Protein AF-A0A9E4BZ36-F1 (afdb_monomer_lite)

Radius of gyration: 14.41 Å; chains: 1; bounding box: 31×40×34 Å

Structure (mmCIF, N/CA/C/O backbone):
data_AF-A0A9E4BZ36-F1
#
_entry.id   AF-A0A9E4BZ36-F1
#
loop_
_atom_site.group_PDB
_atom_site.id
_atom_site.type_symbol
_atom_site.label_atom_id
_atom_site.label_alt_id
_atom_site.label_comp_id
_atom_site.label_asym_id
_atom_site.label_entity_id
_atom_site.label_seq_id
_atom_site.pdbx_PDB_ins_code
_atom_site.Cartn_x
_atom_site.Cartn_y
_atom_site.Cartn_z
_atom_site.occupancy
_atom_site.B_iso_or_equiv
_atom_site.auth_seq_id
_atom_site.auth_comp_id
_atom_site.auth_asym_id
_atom_site.auth_atom_id
_atom_site.pdbx_PDB_model_num
ATOM 1 N N . MET A 1 1 ? -7.561 -19.753 -0.315 1.00 67.50 1 MET A N 1
ATOM 2 C CA . MET A 1 1 ? -7.382 -18.548 -1.150 1.00 67.50 1 MET A CA 1
ATOM 3 C C . MET A 1 1 ? -6.821 -17.449 -0.267 1.00 67.50 1 MET A C 1
ATOM 5 O O . MET A 1 1 ? -7.374 -17.233 0.813 1.00 67.50 1 MET A O 1
ATOM 9 N N . GLY A 1 2 ? -5.692 -16.853 -0.653 1.00 84.50 2 GLY A N 1
ATOM 10 C CA . GLY A 1 2 ? -5.050 -15.796 0.127 1.00 84.50 2 GLY A CA 1
ATOM 11 C C . GLY A 1 2 ? -5.860 -14.498 0.118 1.00 84.50 2 GLY A C 1
ATOM 12 O O . GLY A 1 2 ? -6.779 -14.330 -0.685 1.00 84.50 2 GLY A O 1
ATOM 13 N N . LEU A 1 3 ? -5.522 -13.565 1.013 1.00 89.25 3 LEU A N 1
ATOM 14 C CA . LEU A 1 3 ? -6.151 -12.240 1.042 1.00 89.25 3 LEU A CA 1
ATOM 15 C C . LEU A 1 3 ? -5.936 -11.492 -0.282 1.00 89.25 3 LEU A C 1
ATOM 17 O O . LEU A 1 3 ? -6.879 -10.917 -0.817 1.00 89.25 3 LEU A O 1
ATOM 21 N N . ILE A 1 4 ? -4.714 -11.523 -0.819 1.00 88.88 4 ILE A N 1
ATOM 22 C CA . ILE A 1 4 ? -4.374 -10.827 -2.065 1.00 88.88 4 ILE A CA 1
ATOM 23 C C . ILE A 1 4 ? -5.140 -11.437 -3.246 1.00 88.88 4 ILE A C 1
ATOM 25 O O . ILE A 1 4 ? -5.781 -10.689 -3.976 1.00 88.88 4 ILE A O 1
ATOM 29 N N . ASP A 1 5 ? -5.191 -12.768 -3.374 1.00 88.31 5 ASP A N 1
ATOM 30 C CA . ASP A 1 5 ? -5.991 -13.448 -4.410 1.00 88.31 5 ASP A CA 1
ATOM 31 C C . ASP A 1 5 ? -7.467 -13.038 -4.353 1.00 88.31 5 ASP A C 1
ATOM 33 O O . ASP A 1 5 ? -8.112 -12.805 -5.375 1.00 88.31 5 ASP A O 1
ATOM 37 N N . LYS A 1 6 ? -8.015 -12.921 -3.138 1.00 90.50 6 LYS A N 1
ATOM 38 C CA . LYS A 1 6 ? -9.395 -12.485 -2.916 1.00 90.50 6 LYS A CA 1
ATOM 39 C C . LYS A 1 6 ? -9.624 -11.047 -3.384 1.00 90.50 6 LYS A C 1
ATOM 41 O O . LYS A 1 6 ? -10.680 -10.762 -3.935 1.00 90.50 6 LYS A O 1
ATOM 46 N N . LEU A 1 7 ? -8.662 -10.151 -3.169 1.00 92.25 7 LEU A N 1
ATOM 47 C CA . LEU A 1 7 ? -8.749 -8.767 -3.642 1.00 92.25 7 LEU A CA 1
ATOM 48 C C . LEU A 1 7 ? -8.550 -8.670 -5.160 1.00 92.25 7 LEU A C 1
ATOM 50 O O . LEU A 1 7 ? -9.258 -7.910 -5.807 1.00 92.25 7 LEU A O 1
ATOM 54 N N . LEU A 1 8 ? -7.629 -9.450 -5.731 1.00 89.88 8 LEU A N 1
ATOM 55 C CA . LEU A 1 8 ? -7.352 -9.474 -7.172 1.00 89.88 8 LEU A CA 1
ATOM 56 C C . LEU A 1 8 ? -8.504 -10.071 -7.993 1.00 89.88 8 LEU A C 1
ATOM 58 O O . LEU A 1 8 ? -8.752 -9.625 -9.110 1.00 89.88 8 LEU A O 1
ATOM 62 N N . SER A 1 9 ? -9.210 -11.066 -7.448 1.00 90.25 9 SER A N 1
ATOM 63 C CA . SER A 1 9 ? -10.335 -11.735 -8.122 1.00 90.25 9 SER A CA 1
ATOM 64 C C . SER A 1 9 ? -11.665 -10.982 -8.020 1.00 90.25 9 SER A C 1
ATOM 66 O O . SER A 1 9 ? -12.590 -11.274 -8.779 1.00 90.25 9 SER A O 1
ATOM 68 N N . ASP A 1 10 ? -11.784 -10.014 -7.111 1.00 92.62 10 ASP A N 1
ATOM 69 C CA . ASP A 1 10 ? -13.006 -9.234 -6.928 1.00 92.62 10 ASP A CA 1
ATOM 70 C C . ASP A 1 10 ? -12.943 -7.932 -7.752 1.00 92.62 10 ASP A C 1
ATOM 72 O O . ASP A 1 10 ? -12.124 -7.053 -7.469 1.00 92.62 10 ASP A O 1
ATOM 76 N N . PRO A 1 11 ? -13.829 -7.754 -8.753 1.00 92.06 11 PRO A N 1
ATOM 77 C CA . PRO A 1 11 ? -13.769 -6.631 -9.689 1.00 92.06 11 PRO A CA 1
ATOM 78 C C . PRO A 1 11 ? -14.018 -5.263 -9.039 1.00 92.06 11 PRO A C 1
ATOM 80 O O . PRO A 1 11 ? -13.806 -4.237 -9.688 1.00 92.06 11 PRO A O 1
ATOM 83 N N . ARG A 1 12 ? -14.467 -5.226 -7.777 1.00 93.69 12 ARG A N 1
ATOM 84 C CA . ARG A 1 12 ? -14.628 -3.987 -7.004 1.00 93.69 12 ARG A CA 1
ATOM 85 C C . ARG A 1 12 ? -13.294 -3.371 -6.594 1.00 93.69 12 ARG A C 1
ATOM 87 O O . ARG A 1 12 ? -13.271 -2.188 -6.260 1.00 93.69 12 ARG A O 1
ATOM 94 N N . TYR A 1 13 ? -12.203 -4.137 -6.617 1.00 93.75 13 TYR A N 1
ATOM 95 C CA . TYR A 1 13 ? -10.873 -3.643 -6.276 1.00 93.75 13 TYR A CA 1
ATOM 96 C C . TYR A 1 13 ? -9.973 -3.576 -7.507 1.00 93.75 13 TYR A C 1
ATOM 98 O O . TYR A 1 13 ? -10.077 -4.357 -8.454 1.00 93.75 13 TYR A O 1
ATOM 106 N N . LYS A 1 14 ? -9.037 -2.631 -7.465 1.00 94.94 14 LYS A N 1
ATOM 107 C CA . LYS A 1 14 ? -7.818 -2.664 -8.269 1.00 94.94 14 LYS A CA 1
ATOM 108 C C . LYS A 1 14 ? -6.655 -2.631 -7.297 1.00 94.94 14 LYS A C 1
ATOM 110 O O . LYS A 1 14 ? -6.629 -1.783 -6.409 1.00 94.94 14 LYS A O 1
ATOM 115 N N . VAL A 1 15 ? -5.735 -3.573 -7.450 1.00 94.62 15 VAL A N 1
ATOM 116 C CA . VAL A 1 15 ? -4.596 -3.743 -6.549 1.00 94.62 15 VAL A CA 1
ATOM 117 C C . VAL A 1 15 ? -3.330 -3.390 -7.310 1.00 94.62 15 VAL A C 1
ATOM 119 O O . VAL A 1 15 ? -3.114 -3.870 -8.420 1.00 94.62 15 VAL A O 1
ATOM 122 N N . GLY A 1 16 ? -2.509 -2.545 -6.700 1.00 96.12 16 GLY A N 1
ATOM 123 C CA . GLY A 1 16 ? -1.164 -2.248 -7.160 1.00 96.12 16 GLY A CA 1
ATOM 124 C C . GLY A 1 16 ? -0.187 -2.339 -5.996 1.00 96.12 16 GLY A C 1
ATOM 125 O O . GLY A 1 16 ? -0.567 -2.194 -4.834 1.00 96.12 16 GLY A O 1
ATOM 126 N N . PHE A 1 17 ? 1.073 -2.579 -6.319 1.00 97.00 17 PHE A N 1
ATOM 127 C CA . PHE A 1 17 ? 2.172 -2.693 -5.377 1.00 97.00 17 PHE A CA 1
ATOM 128 C C . PHE A 1 17 ? 3.072 -1.468 -5.530 1.00 97.00 17 PHE A C 1
ATOM 130 O O . PHE A 1 17 ? 3.506 -1.130 -6.630 1.00 97.00 17 PHE A O 1
ATOM 137 N N . ALA A 1 18 ? 3.338 -0.780 -4.427 1.00 97.75 18 ALA A N 1
ATOM 138 C CA . ALA A 1 18 ? 4.249 0.356 -4.376 1.00 97.75 18 ALA A CA 1
ATOM 139 C C . ALA A 1 18 ? 5.287 0.081 -3.289 1.00 97.75 18 ALA A C 1
ATOM 141 O O . ALA A 1 18 ? 4.929 -0.257 -2.163 1.00 97.75 18 ALA A O 1
ATOM 142 N N . THR A 1 19 ? 6.573 0.175 -3.617 1.00 97.19 19 THR A N 1
ATOM 143 C CA . THR A 1 19 ? 7.646 -0.172 -2.677 1.00 97.19 19 THR A CA 1
ATOM 144 C C . THR A 1 19 ? 8.839 0.762 -2.804 1.00 97.19 19 THR A C 1
ATOM 146 O O . THR A 1 19 ? 9.164 1.218 -3.889 1.00 97.19 19 THR A O 1
ATOM 149 N N . GLY A 1 20 ? 9.523 1.032 -1.693 1.00 96.38 20 GLY A N 1
ATOM 150 C CA . GLY A 1 20 ? 10.814 1.728 -1.710 1.00 96.38 20 GLY A CA 1
ATOM 151 C C . GLY A 1 20 ? 12.012 0.818 -2.016 1.00 96.38 20 GLY A C 1
ATOM 152 O O . GLY A 1 20 ? 13.139 1.296 -1.992 1.00 96.38 20 GLY A O 1
ATOM 153 N N . GLY A 1 21 ? 11.799 -0.486 -2.227 1.00 96.19 21 GLY A N 1
ATOM 154 C CA . GLY A 1 21 ? 12.854 -1.416 -2.640 1.00 96.19 21 GLY A CA 1
ATOM 155 C C . GLY A 1 21 ? 13.045 -1.456 -4.156 1.00 96.19 21 GLY A C 1
ATOM 156 O O . GLY A 1 21 ? 12.197 -0.974 -4.903 1.00 96.19 21 GLY A O 1
ATOM 157 N N . TRP A 1 22 ? 14.128 -2.094 -4.610 1.00 97.50 22 TRP A N 1
ATOM 158 C CA . TRP A 1 22 ? 14.390 -2.310 -6.037 1.00 97.50 22 TRP A CA 1
ATOM 159 C C . TRP A 1 22 ? 13.336 -3.210 -6.668 1.00 97.50 22 TRP A C 1
ATOM 161 O O . TRP A 1 22 ? 12.935 -4.219 -6.065 1.00 97.50 22 TRP A O 1
ATOM 171 N N . ARG A 1 23 ? 12.952 -2.898 -7.912 1.00 96.69 23 ARG A N 1
ATOM 172 C CA . ARG A 1 23 ? 11.891 -3.610 -8.637 1.00 96.69 23 ARG A CA 1
ATOM 173 C C . ARG A 1 23 ? 12.158 -5.107 -8.674 1.00 96.69 23 ARG A C 1
ATOM 175 O O . ARG A 1 23 ? 11.307 -5.890 -8.266 1.00 96.69 23 ARG A O 1
ATOM 182 N N . HIS A 1 24 ? 13.374 -5.482 -9.064 1.00 95.75 24 HIS A N 1
ATOM 183 C CA . HIS A 1 24 ? 13.773 -6.878 -9.206 1.00 95.75 24 HIS A CA 1
ATOM 184 C C . HIS A 1 24 ? 13.544 -7.686 -7.917 1.00 95.75 24 HIS A C 1
ATOM 186 O O . HIS A 1 24 ? 12.953 -8.761 -7.935 1.00 95.75 24 HIS A O 1
ATOM 192 N N . THR A 1 25 ? 13.940 -7.137 -6.764 1.00 96.44 25 THR A N 1
ATOM 193 C CA . THR A 1 25 ? 13.766 -7.825 -5.474 1.00 96.44 25 THR A CA 1
ATOM 194 C C . THR A 1 25 ? 12.307 -7.915 -5.039 1.00 96.44 25 THR A C 1
ATOM 196 O O . THR A 1 25 ? 11.915 -8.890 -4.397 1.00 96.44 25 THR A O 1
ATOM 199 N N . ALA A 1 26 ? 11.495 -6.913 -5.380 1.00 95.19 26 ALA A N 1
ATOM 200 C CA . ALA A 1 26 ? 10.068 -6.924 -5.105 1.00 95.19 26 ALA A CA 1
ATOM 201 C C . ALA A 1 26 ? 9.358 -7.994 -5.945 1.00 95.19 26 ALA A C 1
ATOM 203 O O . ALA A 1 26 ? 8.590 -8.780 -5.396 1.00 95.19 26 ALA A O 1
ATOM 204 N N . GLU A 1 27 ? 9.681 -8.083 -7.238 1.00 95.00 27 GLU A N 1
ATOM 205 C CA . GLU A 1 27 ? 9.150 -9.108 -8.141 1.00 95.00 27 GLU A CA 1
ATOM 206 C C . GLU A 1 27 ? 9.491 -10.518 -7.640 1.00 95.00 27 GLU A C 1
ATOM 208 O O . GLU A 1 27 ? 8.598 -11.349 -7.488 1.00 95.00 27 GLU A O 1
ATOM 213 N N . MET A 1 28 ? 10.749 -10.765 -7.258 1.00 94.69 28 MET A N 1
ATOM 214 C CA . MET A 1 28 ? 11.155 -12.057 -6.690 1.00 94.69 28 MET A CA 1
ATOM 215 C C . MET A 1 28 ? 10.356 -12.431 -5.432 1.00 94.69 28 MET A C 1
ATOM 217 O O . MET A 1 28 ? 9.928 -13.575 -5.287 1.00 94.69 28 MET A O 1
ATOM 221 N N . LYS A 1 29 ? 10.132 -11.482 -4.511 1.00 93.31 29 LYS A N 1
ATOM 222 C CA . LYS A 1 29 ? 9.367 -11.735 -3.276 1.00 93.31 29 LYS A CA 1
ATOM 223 C C . LYS A 1 29 ? 7.908 -12.075 -3.566 1.00 93.31 29 LYS A C 1
ATOM 225 O O . LYS A 1 29 ? 7.365 -12.983 -2.943 1.00 93.31 29 LYS A O 1
ATOM 230 N N . LEU A 1 30 ? 7.281 -11.352 -4.491 1.00 92.25 30 LEU A N 1
ATOM 231 C CA . LEU A 1 30 ? 5.884 -11.578 -4.855 1.00 92.25 30 LEU A CA 1
ATOM 232 C C . LEU A 1 30 ? 5.715 -12.917 -5.594 1.00 92.25 30 LEU A C 1
ATOM 234 O O . LEU A 1 30 ? 4.807 -13.674 -5.259 1.00 92.25 30 LEU A O 1
ATOM 238 N N . GLN A 1 31 ? 6.634 -13.261 -6.504 1.00 92.00 31 GLN A N 1
ATOM 239 C CA . GLN A 1 31 ? 6.666 -14.576 -7.160 1.00 92.00 31 GLN A CA 1
ATOM 240 C C . GLN A 1 31 ? 6.823 -15.710 -6.144 1.00 92.00 31 GLN A C 1
ATOM 242 O O . GLN A 1 31 ? 6.078 -16.687 -6.182 1.00 92.00 31 GLN A O 1
ATOM 247 N N . GLN A 1 32 ? 7.743 -15.563 -5.187 1.00 92.56 32 GLN A N 1
ATOM 248 C CA . GLN A 1 32 ? 7.942 -16.545 -4.119 1.00 92.56 32 GLN A CA 1
ATOM 249 C C . GLN A 1 32 ? 6.710 -16.676 -3.207 1.00 92.56 32 GLN A C 1
ATOM 251 O O . GLN A 1 32 ? 6.466 -17.746 -2.652 1.00 92.56 32 GLN A O 1
ATOM 256 N N . ALA A 1 33 ? 5.921 -15.607 -3.065 1.00 89.12 33 ALA A N 1
ATOM 257 C CA . ALA A 1 33 ? 4.641 -15.616 -2.360 1.00 89.12 33 ALA A CA 1
ATOM 258 C C . ALA A 1 33 ? 3.487 -16.222 -3.187 1.00 89.12 33 ALA A C 1
ATOM 260 O O . ALA A 1 33 ? 2.359 -16.273 -2.699 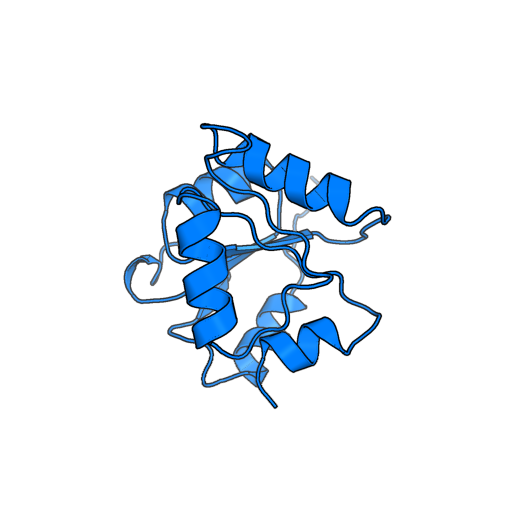1.00 89.12 33 ALA A O 1
ATOM 261 N N . GLY A 1 34 ? 3.752 -16.688 -4.413 1.00 88.88 34 GLY A N 1
ATOM 262 C CA . GLY A 1 34 ? 2.764 -17.307 -5.297 1.00 88.88 34 GLY A CA 1
ATOM 263 C C . GLY A 1 34 ? 1.865 -16.313 -6.032 1.00 88.88 34 GLY A C 1
ATOM 264 O O . GLY A 1 34 ? 0.810 -16.709 -6.520 1.00 88.88 34 GLY A O 1
ATOM 265 N N . LEU A 1 35 ? 2.251 -15.036 -6.100 1.00 86.19 35 LEU A N 1
ATOM 266 C CA . LEU A 1 35 ? 1.484 -14.012 -6.804 1.00 86.19 35 LEU A CA 1
ATOM 267 C C . LEU A 1 35 ? 1.887 -13.958 -8.276 1.00 86.19 35 LEU A C 1
ATOM 269 O O . LEU A 1 35 ? 3.068 -13.820 -8.601 1.00 86.19 35 LEU A O 1
ATOM 273 N N . ASP A 1 36 ? 0.889 -14.022 -9.155 1.00 79.81 36 ASP A N 1
ATOM 274 C CA . ASP A 1 36 ? 1.086 -13.799 -10.583 1.00 79.81 36 ASP A CA 1
ATOM 275 C C . ASP A 1 36 ? 1.351 -12.311 -10.851 1.00 79.81 36 ASP A C 1
ATOM 277 O O . ASP A 1 36 ? 0.538 -11.436 -10.535 1.00 79.81 36 ASP A O 1
ATOM 281 N N . LEU A 1 37 ? 2.525 -12.034 -11.415 1.00 77.56 37 LEU A N 1
ATOM 282 C CA . LEU A 1 37 ? 2.987 -10.686 -11.717 1.00 77.56 37 LEU A CA 1
ATOM 283 C C . LEU A 1 37 ? 2.751 -10.264 -13.159 1.00 77.56 37 LEU A C 1
ATOM 285 O O . LEU A 1 37 ? 2.948 -9.085 -13.447 1.00 77.56 37 LEU A O 1
ATOM 289 N N . GLU A 1 38 ? 2.328 -11.168 -14.049 1.00 78.25 38 GLU A N 1
ATOM 290 C CA . GLU A 1 38 ? 2.226 -10.877 -15.485 1.00 78.25 38 GLU A CA 1
ATOM 291 C C . GLU A 1 38 ? 1.349 -9.643 -15.755 1.00 78.25 38 GLU A C 1
ATOM 293 O O . GLU A 1 38 ? 1.631 -8.852 -16.653 1.00 78.25 38 GLU A O 1
ATOM 298 N N . ASN A 1 39 ? 0.344 -9.416 -14.904 1.00 76.31 39 ASN A N 1
ATOM 299 C CA . ASN A 1 39 ? -0.574 -8.282 -14.996 1.00 76.31 39 ASN A CA 1
ATOM 300 C C . ASN A 1 39 ? -0.589 -7.389 -13.741 1.00 76.31 39 ASN A C 1
ATOM 302 O O . ASN A 1 39 ? -1.491 -6.563 -13.576 1.00 76.31 39 ASN A O 1
ATOM 306 N N . ALA A 1 40 ? 0.385 -7.543 -12.840 1.00 86.94 40 ALA A N 1
ATOM 307 C CA . ALA A 1 40 ? 0.441 -6.755 -11.616 1.00 86.94 40 ALA A CA 1
ATOM 308 C C . ALA A 1 40 ? 0.985 -5.346 -11.888 1.00 86.94 40 ALA A C 1
ATOM 310 O O . ALA A 1 40 ? 2.051 -5.158 -12.475 1.00 86.94 40 ALA A O 1
ATOM 311 N N . VAL A 1 41 ? 0.283 -4.329 -11.387 1.00 95.31 41 VAL A N 1
ATOM 312 C CA . VAL A 1 41 ? 0.830 -2.972 -11.333 1.00 95.31 41 VAL A CA 1
ATOM 313 C C . VAL A 1 41 ? 1.843 -2.919 -10.195 1.00 95.31 41 VAL A C 1
ATOM 315 O O . VAL A 1 41 ? 1.469 -3.055 -9.033 1.00 95.31 41 VAL A O 1
ATOM 318 N N . LEU A 1 42 ? 3.118 -2.719 -10.524 1.00 96.69 42 LEU A N 1
ATOM 319 C CA . LEU A 1 42 ? 4.214 -2.604 -9.562 1.00 96.69 42 LEU A CA 1
ATOM 320 C C . LEU A 1 42 ? 5.061 -1.375 -9.888 1.00 96.69 42 LEU A C 1
ATOM 322 O O . LEU A 1 42 ? 5.577 -1.265 -11.002 1.00 96.69 42 LEU A O 1
ATOM 326 N N . PHE A 1 43 ? 5.226 -0.503 -8.895 1.00 98.06 43 PHE A N 1
ATOM 327 C CA . PHE A 1 43 ? 6.130 0.644 -8.925 1.00 98.06 43 PHE A CA 1
ATOM 328 C C . PHE A 1 43 ? 7.090 0.591 -7.742 1.00 98.06 43 PHE A C 1
ATOM 330 O O . PHE A 1 43 ? 6.710 0.203 -6.633 1.00 98.06 43 PHE A O 1
ATOM 337 N N . SER A 1 44 ? 8.339 0.971 -7.984 1.00 98.00 44 SER A N 1
ATOM 338 C CA . SER A 1 44 ? 9.431 0.769 -7.037 1.00 98.00 44 SER A CA 1
ATOM 339 C C . SER A 1 44 ? 10.346 1.995 -6.918 1.00 98.00 44 SER A C 1
ATOM 341 O O . SER A 1 44 ? 10.087 3.036 -7.530 1.00 98.00 44 SER A O 1
ATOM 343 N N . SER A 1 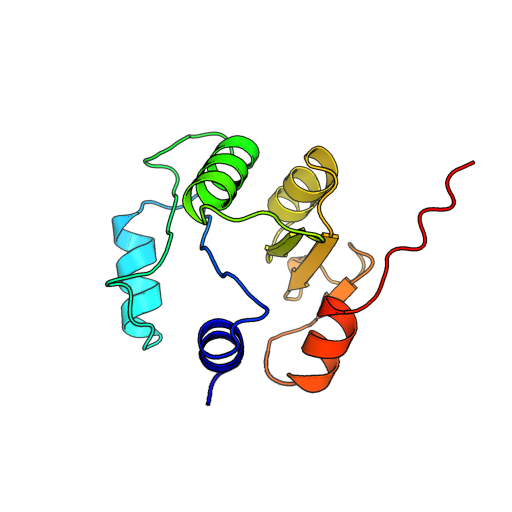45 ? 11.448 1.871 -6.169 1.00 97.56 45 SER A N 1
ATOM 344 C CA . SER A 1 45 ? 12.498 2.899 -6.142 1.00 97.56 45 SER A CA 1
ATOM 345 C C . SER A 1 45 ? 13.136 3.167 -7.508 1.00 97.56 45 SER A C 1
ATOM 347 O O . SER A 1 45 ? 13.728 4.222 -7.714 1.00 97.56 45 SER A O 1
ATOM 349 N N . ASP A 1 46 ? 13.025 2.217 -8.437 1.00 98.06 46 ASP A N 1
ATOM 350 C CA . ASP A 1 46 ? 13.579 2.338 -9.789 1.00 98.06 46 ASP A CA 1
ATOM 351 C C . ASP A 1 46 ? 12.754 3.332 -10.625 1.00 98.06 46 ASP A C 1
ATOM 353 O O . ASP A 1 46 ? 13.257 3.925 -11.578 1.00 98.06 46 ASP A O 1
ATOM 357 N N . ASP A 1 47 ? 11.495 3.559 -10.236 1.00 97.81 47 ASP A N 1
ATOM 358 C CA . ASP A 1 47 ? 10.597 4.525 -10.862 1.00 97.81 47 ASP A CA 1
ATOM 359 C C . ASP A 1 47 ? 10.671 5.910 -10.202 1.00 97.81 47 ASP A C 1
ATOM 361 O O . ASP A 1 47 ? 10.346 6.916 -10.841 1.00 97.81 47 ASP A O 1
ATOM 365 N N . SER A 1 48 ? 11.014 5.989 -8.915 1.00 97.19 48 SER A N 1
ATOM 366 C CA . SER A 1 48 ? 11.138 7.235 -8.149 1.00 97.19 48 SER A CA 1
ATOM 367 C C . SER A 1 48 ? 11.789 6.980 -6.790 1.00 97.19 48 SER A C 1
ATOM 369 O O . SER A 1 48 ? 11.454 6.015 -6.120 1.00 97.19 48 SER A O 1
ATOM 371 N N . ASP A 1 49 ? 12.613 7.905 -6.305 1.00 93.81 49 ASP A N 1
ATOM 372 C CA . ASP A 1 49 ? 13.194 7.869 -4.956 1.00 93.81 49 ASP A CA 1
ATOM 373 C C . ASP A 1 49 ? 12.203 8.300 -3.853 1.00 93.81 49 ASP A C 1
ATOM 375 O O . ASP A 1 49 ? 12.329 7.913 -2.690 1.00 93.81 49 ASP A O 1
ATOM 379 N N . LYS A 1 50 ? 11.175 9.083 -4.204 1.00 96.88 50 LYS A N 1
ATOM 380 C CA . LYS A 1 50 ? 10.146 9.565 -3.266 1.00 96.88 50 LYS A CA 1
ATOM 381 C C . LYS A 1 50 ? 8.951 8.617 -3.177 1.00 96.88 50 LYS A C 1
ATOM 383 O O . LYS A 1 50 ? 8.229 8.450 -4.158 1.00 96.88 50 LYS A O 1
ATOM 388 N N . ARG A 1 51 ? 8.656 8.114 -1.969 1.00 96.94 51 ARG A N 1
ATOM 389 C CA . ARG A 1 51 ? 7.504 7.237 -1.641 1.00 96.94 51 ARG A CA 1
ATOM 390 C C . ARG A 1 51 ? 6.180 7.727 -2.231 1.00 96.94 51 ARG A C 1
ATOM 392 O O . ARG A 1 51 ? 5.493 6.980 -2.916 1.00 96.94 51 ARG A O 1
ATOM 399 N N . VAL A 1 52 ? 5.860 8.999 -1.996 1.00 98.38 52 VAL A N 1
ATOM 400 C CA . VAL A 1 52 ? 4.628 9.644 -2.476 1.00 98.38 52 VAL A CA 1
ATOM 401 C C . VAL A 1 52 ? 4.501 9.563 -4.000 1.00 98.38 52 VAL A C 1
ATOM 403 O O . VAL A 1 52 ? 3.418 9.313 -4.524 1.00 98.38 52 VAL A O 1
ATOM 406 N N . GLU A 1 53 ? 5.604 9.726 -4.724 1.00 98.50 53 GLU A N 1
ATOM 407 C CA . GLU A 1 53 ? 5.600 9.669 -6.185 1.00 98.50 53 GLU A CA 1
ATOM 408 C C . GLU A 1 53 ? 5.511 8.225 -6.699 1.00 98.50 53 GLU A C 1
ATOM 410 O O . GLU A 1 53 ? 4.789 7.976 -7.663 1.00 98.50 53 GLU A O 1
ATOM 415 N N . ILE A 1 54 ? 6.134 7.253 -6.016 1.00 98.62 54 ILE A N 1
ATOM 416 C CA . ILE A 1 54 ? 5.940 5.816 -6.297 1.00 98.62 54 ILE A CA 1
ATOM 417 C C . ILE A 1 54 ? 4.452 5.455 -6.166 1.00 98.62 54 ILE A C 1
ATOM 419 O O . ILE A 1 54 ? 3.864 4.859 -7.070 1.00 98.62 54 ILE A O 1
ATOM 423 N N . MET A 1 55 ? 3.821 5.871 -5.064 1.00 98.44 55 MET A N 1
ATOM 424 C CA . MET A 1 55 ? 2.401 5.635 -4.793 1.00 98.44 55 MET A CA 1
ATOM 425 C C . MET A 1 55 ? 1.503 6.260 -5.869 1.00 98.44 55 MET A C 1
ATOM 427 O O . MET A 1 55 ? 0.648 5.572 -6.428 1.00 98.44 55 MET A O 1
ATOM 431 N N . LYS A 1 56 ? 1.712 7.536 -6.222 1.00 98.06 56 LYS A N 1
ATOM 432 C CA . LYS A 1 56 ? 0.946 8.219 -7.281 1.00 98.06 56 LYS A CA 1
ATOM 433 C C . LYS A 1 56 ? 1.082 7.538 -8.641 1.00 98.06 56 LYS A C 1
ATOM 435 O O . LYS A 1 56 ? 0.080 7.375 -9.337 1.00 98.06 56 LYS A O 1
ATOM 440 N N . LYS A 1 57 ? 2.298 7.139 -9.028 1.00 98.19 57 LYS A N 1
ATOM 441 C CA . LYS A 1 57 ? 2.538 6.428 -10.293 1.00 98.19 57 LYS A CA 1
ATOM 442 C C . LYS A 1 57 ? 1.817 5.080 -10.320 1.00 98.19 57 LYS A C 1
ATOM 444 O O . LYS A 1 57 ? 1.168 4.766 -11.316 1.00 98.19 57 LYS A O 1
ATOM 449 N N . CYS A 1 58 ? 1.848 4.350 -9.205 1.00 97.94 58 CYS A N 1
ATOM 450 C CA . CYS A 1 58 ? 1.088 3.115 -9.031 1.00 97.94 58 CYS A CA 1
ATOM 451 C C . CYS A 1 58 ? -0.418 3.344 -9.221 1.00 97.94 58 CYS A C 1
ATOM 453 O O . CYS A 1 58 ? -1.039 2.688 -10.057 1.00 97.94 58 CYS A O 1
ATOM 455 N N . LEU A 1 59 ? -0.994 4.344 -8.543 1.00 97.12 59 LEU A N 1
ATOM 456 C CA . LEU A 1 59 ? -2.404 4.707 -8.706 1.00 97.12 59 LEU A CA 1
ATOM 457 C C . LEU A 1 59 ? -2.753 5.048 -10.164 1.00 97.12 59 LEU A C 1
ATOM 459 O O . LEU A 1 59 ? -3.753 4.563 -10.694 1.00 97.12 59 LEU A O 1
ATOM 463 N N . PHE A 1 60 ? -1.929 5.870 -10.817 1.00 96.69 60 PHE A N 1
ATOM 464 C CA . PHE A 1 60 ? -2.140 6.285 -12.204 1.00 96.69 60 PHE A CA 1
ATOM 465 C C . PHE A 1 60 ? -2.145 5.089 -13.170 1.00 96.69 60 PHE A C 1
ATOM 467 O O . PHE A 1 60 ? -2.984 5.009 -14.071 1.00 96.69 60 PHE A O 1
ATOM 474 N N . ALA A 1 61 ? -1.251 4.123 -12.958 1.00 96.75 61 ALA A N 1
ATOM 475 C CA . ALA A 1 61 ? -1.141 2.929 -13.787 1.00 96.75 61 ALA A CA 1
ATOM 476 C C . ALA A 1 61 ? -2.308 1.944 -13.629 1.00 96.75 61 ALA A C 1
ATOM 478 O O . ALA A 1 61 ? -2.575 1.181 -14.556 1.00 96.75 61 ALA A O 1
ATOM 479 N N . LEU A 1 62 ? -3.061 1.997 -12.523 1.00 94.56 62 LEU A N 1
ATOM 480 C CA . LEU A 1 62 ? -4.284 1.201 -12.366 1.00 94.56 62 LEU A CA 1
ATOM 481 C C . LEU A 1 62 ? -5.430 1.669 -13.291 1.00 94.56 62 LEU A C 1
ATOM 483 O O . LEU A 1 62 ? -6.441 0.973 -13.393 1.00 94.56 62 LEU A O 1
ATOM 487 N N . ARG A 1 63 ? -5.276 2.815 -13.984 1.00 86.69 63 ARG A N 1
ATOM 488 C CA . ARG A 1 63 ? -6.139 3.304 -15.085 1.00 86.69 63 ARG A CA 1
ATOM 489 C C . ARG A 1 63 ? -7.644 3.234 -14.793 1.00 86.69 63 ARG A C 1
ATOM 491 O O . ARG A 1 63 ? -8.437 2.838 -15.645 1.00 86.69 63 ARG A O 1
ATOM 498 N N . SER A 1 64 ? -8.051 3.644 -13.596 1.00 86.56 64 SER A N 1
ATOM 499 C CA . SER A 1 64 ? -9.457 3.652 -13.186 1.00 86.56 64 SER A CA 1
ATOM 500 C C . SER A 1 64 ? -9.810 4.929 -12.431 1.00 86.56 64 SER A C 1
ATOM 502 O O . SER A 1 64 ? -8.940 5.649 -11.942 1.00 86.56 64 SER A O 1
ATOM 504 N N . ARG A 1 65 ? -11.113 5.201 -12.324 1.00 89.19 65 ARG A N 1
ATOM 505 C CA . ARG A 1 65 ? -11.645 6.135 -11.329 1.00 89.19 65 ARG A CA 1
ATOM 506 C C . ARG A 1 65 ? -11.887 5.370 -10.035 1.00 89.19 65 ARG A C 1
ATOM 508 O O . ARG A 1 65 ? -12.447 4.276 -10.067 1.00 89.19 65 ARG A O 1
ATOM 515 N N . PHE A 1 66 ? -11.450 5.945 -8.923 1.00 92.25 66 PHE A N 1
ATOM 516 C CA . PHE A 1 66 ? -11.557 5.339 -7.602 1.00 92.25 66 PHE A CA 1
ATOM 517 C C . PHE A 1 66 ? -12.400 6.224 -6.699 1.00 92.25 66 PHE A C 1
ATOM 519 O O . PHE A 1 66 ? -12.133 7.416 -6.579 1.00 92.25 66 PHE A O 1
ATOM 526 N N . ASN A 1 67 ? -13.396 5.631 -6.046 1.00 91.69 67 ASN A N 1
ATOM 527 C CA . ASN A 1 67 ? -14.190 6.320 -5.029 1.00 91.69 67 ASN A CA 1
ATOM 528 C C . ASN A 1 67 ? -13.418 6.440 -3.708 1.00 91.69 67 ASN A C 1
ATOM 530 O O . ASN A 1 67 ? -13.685 7.332 -2.910 1.00 91.69 67 ASN A O 1
ATOM 534 N N . ARG A 1 68 ? -12.485 5.515 -3.467 1.00 93.94 68 ARG A N 1
ATOM 535 C CA . ARG A 1 68 ? -11.643 5.451 -2.276 1.00 93.94 68 ARG A CA 1
ATOM 536 C C . ARG A 1 68 ? -10.306 4.827 -2.646 1.00 93.94 68 ARG A C 1
ATOM 538 O O . ARG A 1 68 ? -10.266 3.881 -3.432 1.00 93.94 68 ARG A O 1
ATOM 545 N N . ILE A 1 69 ? -9.238 5.342 -2.050 1.00 97.00 69 ILE A N 1
ATOM 546 C CA . ILE A 1 69 ? -7.892 4.784 -2.157 1.00 97.00 69 ILE A CA 1
ATOM 547 C C . ILE A 1 69 ? -7.468 4.362 -0.754 1.00 97.00 69 ILE A C 1
ATOM 549 O O . ILE A 1 69 ? -7.578 5.150 0.185 1.00 97.00 69 ILE A O 1
ATOM 553 N N . VAL A 1 70 ? -7.024 3.112 -0.625 1.00 97.56 70 VAL A N 1
ATOM 554 C CA . VAL A 1 70 ? -6.520 2.540 0.625 1.00 97.56 70 VAL A CA 1
ATOM 555 C C . VAL A 1 70 ? -5.083 2.092 0.405 1.00 97.56 70 VAL A C 1
ATOM 557 O O . VAL A 1 70 ? -4.818 1.328 -0.521 1.00 97.56 70 VAL A O 1
ATOM 560 N N . TYR A 1 71 ? -4.171 2.545 1.259 1.00 98.06 71 TYR A N 1
ATOM 561 C CA . TYR A 1 71 ? -2.795 2.077 1.300 1.00 98.06 71 TYR A CA 1
ATOM 562 C C . TYR A 1 71 ? -2.567 1.181 2.513 1.00 98.06 71 TYR A C 1
ATOM 564 O O . TYR A 1 71 ? -3.057 1.456 3.607 1.00 98.06 71 TYR A O 1
ATOM 572 N N . ILE A 1 72 ? -1.817 0.104 2.306 1.00 98.00 72 ILE A N 1
ATOM 573 C CA . ILE A 1 72 ? -1.494 -0.884 3.333 1.00 98.00 72 ILE A CA 1
ATOM 574 C C . ILE A 1 72 ? 0.025 -0.887 3.468 1.00 98.00 72 ILE A C 1
ATOM 576 O O . ILE A 1 72 ? 0.720 -1.122 2.480 1.00 98.00 72 ILE A O 1
ATOM 580 N N . GLY A 1 73 ? 0.536 -0.614 4.666 1.00 97.81 73 GLY A N 1
ATOM 581 C CA . GLY A 1 73 ? 1.974 -0.512 4.916 1.00 97.81 73 GLY A CA 1
ATOM 582 C C . GLY A 1 73 ? 2.350 -0.943 6.327 1.00 97.81 73 GLY A C 1
ATOM 583 O O . GLY A 1 73 ? 1.497 -1.026 7.205 1.00 97.81 73 GLY A O 1
ATOM 584 N N . ASP A 1 74 ? 3.630 -1.227 6.544 1.00 97.75 74 ASP A N 1
ATOM 585 C CA . ASP A 1 74 ? 4.164 -1.785 7.794 1.00 97.75 74 ASP A CA 1
ATOM 586 C C . ASP A 1 74 ? 5.074 -0.811 8.559 1.00 97.75 74 ASP A C 1
ATOM 588 O O . ASP A 1 74 ? 5.710 -1.170 9.552 1.00 97.75 74 ASP A O 1
ATOM 592 N N . ALA A 1 75 ? 5.166 0.433 8.094 1.00 97.25 75 ALA A N 1
ATOM 593 C CA . ALA A 1 75 ? 6.098 1.404 8.629 1.00 97.25 75 ALA A CA 1
ATOM 594 C C . ALA A 1 75 ? 5.557 2.835 8.649 1.00 97.25 75 ALA A C 1
ATOM 596 O O . ALA A 1 75 ? 4.642 3.216 7.924 1.00 97.25 75 ALA A O 1
ATOM 597 N N . GLU A 1 76 ? 6.178 3.665 9.475 1.00 97.94 76 GLU A N 1
ATOM 598 C CA . GLU A 1 76 ? 5.772 5.046 9.722 1.00 97.94 76 GLU A CA 1
ATOM 599 C C . GLU A 1 76 ? 5.905 5.929 8.479 1.00 97.94 76 GLU A C 1
ATOM 601 O O . GLU A 1 76 ? 5.086 6.814 8.257 1.00 97.94 76 GLU A O 1
ATOM 606 N N . TRP A 1 77 ? 6.897 5.666 7.626 1.00 96.81 77 TRP A N 1
ATOM 607 C CA . TRP A 1 77 ? 7.048 6.382 6.357 1.00 96.81 77 TRP A CA 1
ATOM 608 C C . TRP A 1 77 ? 5.913 6.071 5.366 1.00 96.81 77 TRP A C 1
ATOM 610 O O . TRP A 1 77 ? 5.667 6.861 4.459 1.00 96.81 77 TRP A O 1
ATOM 620 N N . ASP A 1 78 ? 5.239 4.924 5.507 1.00 98.12 78 ASP A N 1
ATOM 621 C CA . ASP A 1 78 ? 4.082 4.563 4.689 1.00 98.12 78 ASP A CA 1
ATOM 622 C C . ASP A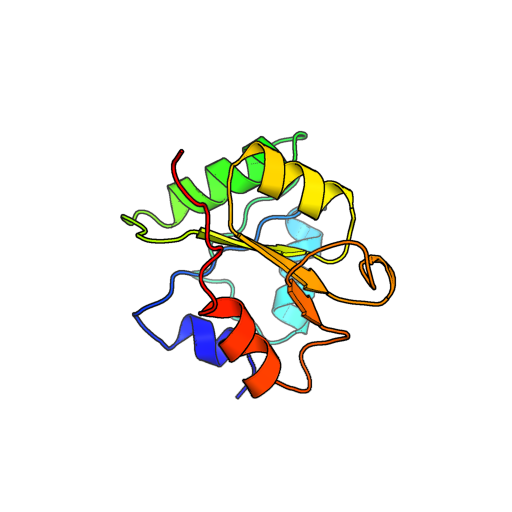 1 78 ? 2.838 5.307 5.183 1.00 98.12 78 ASP A C 1
ATOM 624 O O . ASP A 1 78 ? 2.104 5.868 4.370 1.00 98.12 78 ASP A O 1
ATOM 628 N N . LEU A 1 79 ? 2.667 5.392 6.508 1.00 98.25 79 LEU A N 1
ATOM 629 C CA . LEU A 1 79 ? 1.640 6.219 7.144 1.00 98.25 79 LEU A CA 1
ATOM 630 C C . LEU A 1 79 ? 1.778 7.688 6.721 1.00 98.25 79 LEU A C 1
ATOM 632 O O . LEU A 1 79 ? 0.849 8.249 6.150 1.00 98.25 79 LEU A O 1
ATOM 636 N N . GLN A 1 80 ? 2.962 8.280 6.898 1.00 98.25 80 GLN A N 1
ATOM 637 C CA . GLN A 1 80 ? 3.229 9.681 6.543 1.00 98.25 80 GLN A CA 1
ATOM 638 C C . GLN A 1 80 ? 2.959 9.974 5.060 1.00 98.25 80 GLN A C 1
ATOM 640 O O . GLN A 1 80 ? 2.444 11.036 4.701 1.00 98.25 80 GLN A O 1
ATOM 645 N N . ALA A 1 81 ? 3.313 9.042 4.171 1.00 98.38 81 ALA A N 1
ATOM 646 C CA . ALA A 1 81 ? 3.063 9.197 2.745 1.00 98.38 81 ALA A CA 1
ATOM 647 C C . ALA A 1 81 ? 1.567 9.091 2.407 1.00 98.38 81 ALA A C 1
ATOM 649 O O . ALA A 1 81 ? 1.081 9.863 1.580 1.00 98.38 81 ALA A O 1
ATOM 650 N N . ALA A 1 82 ? 0.834 8.181 3.056 1.00 98.25 82 ALA A N 1
ATOM 651 C CA . ALA A 1 82 ? -0.614 8.066 2.903 1.00 98.25 82 ALA A CA 1
ATOM 652 C C . ALA A 1 82 ? -1.346 9.310 3.434 1.00 98.25 82 ALA A C 1
ATOM 654 O O . ALA A 1 82 ? -2.212 9.835 2.736 1.00 98.25 82 ALA A O 1
ATOM 655 N N . GLU A 1 83 ? -0.939 9.845 4.589 1.00 97.62 83 GLU A N 1
ATOM 656 C CA . GLU A 1 83 ? -1.457 11.101 5.151 1.00 97.62 83 GLU A CA 1
ATOM 657 C C . GLU A 1 83 ? -1.208 12.285 4.210 1.00 97.62 83 GLU A C 1
ATOM 659 O O . GLU A 1 83 ? -2.129 13.039 3.903 1.00 97.62 83 GLU A O 1
ATOM 664 N N . THR A 1 84 ? 0.009 12.398 3.663 1.00 98.25 84 THR A N 1
ATOM 665 C CA . THR A 1 84 ? 0.365 13.432 2.672 1.00 98.25 84 THR A CA 1
ATOM 666 C C . THR A 1 84 ? -0.542 13.384 1.437 1.00 98.25 84 THR A C 1
ATOM 668 O O . THR A 1 84 ? -0.800 14.409 0.806 1.00 98.25 84 THR A O 1
ATOM 671 N N . LEU A 1 85 ? -1.017 12.193 1.069 1.00 97.44 85 LEU A N 1
ATOM 672 C CA . LEU A 1 85 ? -1.892 11.972 -0.079 1.00 97.44 85 LEU A CA 1
ATOM 673 C C . LEU A 1 85 ? -3.386 12.033 0.258 1.00 97.44 85 LEU A C 1
ATOM 675 O O . LEU A 1 85 ? -4.204 11.972 -0.661 1.00 97.44 85 LEU A O 1
ATOM 679 N N . GLY A 1 86 ? -3.745 12.138 1.540 1.00 96.75 86 GLY A N 1
ATOM 680 C CA . GLY A 1 86 ? -5.127 12.019 2.000 1.00 96.75 86 GLY A CA 1
ATOM 681 C C . GLY A 1 86 ? -5.735 10.643 1.708 1.00 96.75 86 GLY A C 1
ATOM 682 O O . GLY A 1 86 ? -6.925 10.544 1.4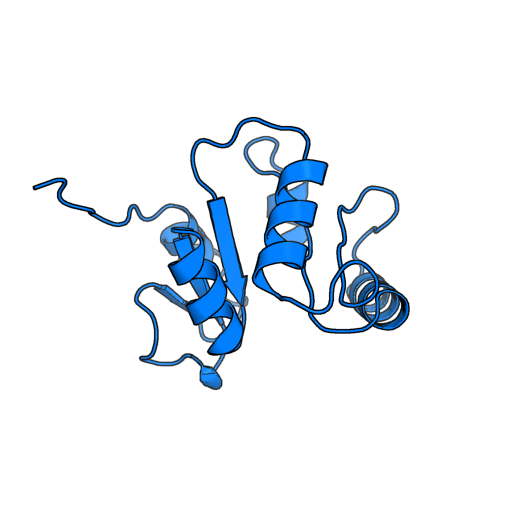14 1.00 96.75 86 GLY A O 1
ATOM 683 N N . TRP A 1 87 ? -4.922 9.584 1.693 1.00 97.06 87 TRP A N 1
ATOM 684 C CA . TRP A 1 87 ? -5.384 8.215 1.453 1.00 97.06 87 TRP A CA 1
ATOM 685 C C . TRP A 1 87 ? -5.730 7.528 2.768 1.00 97.06 87 TRP A C 1
ATOM 687 O O . TRP A 1 87 ? -5.070 7.738 3.783 1.00 97.06 87 TRP A O 1
ATOM 697 N N . HIS A 1 88 ? -6.732 6.648 2.735 1.00 97.12 88 HIS A N 1
ATOM 698 C CA . HIS A 1 88 ? -7.018 5.772 3.870 1.00 97.12 88 HIS A CA 1
ATOM 699 C C . HIS A 1 88 ? -5.818 4.858 4.109 1.00 97.12 88 HIS A C 1
ATOM 701 O O . HIS A 1 88 ? -5.287 4.285 3.156 1.00 97.12 88 HIS A O 1
ATOM 707 N N . PHE A 1 89 ? -5.402 4.693 5.359 1.00 97.94 89 PHE A N 1
ATOM 708 C CA . PHE A 1 89 ? -4.227 3.899 5.699 1.00 97.94 89 PHE A CA 1
ATOM 709 C C . PHE A 1 89 ? -4.592 2.747 6.632 1.00 97.94 89 PHE A C 1
ATOM 711 O O . PHE A 1 89 ? -5.293 2.947 7.620 1.00 97.94 89 PHE A O 1
ATOM 718 N N . ILE A 1 90 ? -4.095 1.548 6.323 1.00 98.12 90 ILE A N 1
ATOM 719 C CA . ILE A 1 90 ? -4.143 0.389 7.216 1.00 98.12 90 ILE A CA 1
ATOM 720 C C . ILE A 1 90 ? -2.711 -0.018 7.546 1.00 98.12 90 ILE A C 1
ATOM 722 O O . ILE A 1 90 ? -1.980 -0.506 6.682 1.00 98.12 90 ILE A O 1
ATOM 726 N N . GLY A 1 91 ? -2.330 0.156 8.807 1.00 98.25 91 GLY A N 1
ATOM 727 C CA . GLY A 1 91 ? -1.048 -0.299 9.319 1.00 98.25 91 GLY A CA 1
ATOM 728 C C . GLY A 1 91 ? -1.024 -1.802 9.573 1.00 98.25 91 GLY A C 1
ATOM 729 O O . GLY A 1 91 ? -2.017 -2.383 10.016 1.00 98.25 91 GLY A O 1
ATOM 730 N N . VAL A 1 92 ? 0.122 -2.426 9.319 1.00 98.12 92 VAL A N 1
ATOM 731 C CA . VAL A 1 92 ? 0.352 -3.854 9.561 1.00 98.12 92 VAL A CA 1
ATOM 732 C C . VAL A 1 92 ? 1.573 -4.055 10.457 1.00 98.12 92 VAL A C 1
ATOM 734 O O . VAL A 1 92 ? 2.602 -3.410 10.269 1.00 98.12 92 VAL A O 1
ATOM 737 N N . GLY A 1 93 ? 1.481 -4.983 11.408 1.00 97.69 93 GLY A N 1
ATOM 738 C CA . GLY A 1 93 ? 2.619 -5.439 12.203 1.00 97.69 93 GLY A CA 1
ATOM 739 C C . GLY A 1 93 ? 2.978 -4.545 13.387 1.00 97.69 93 GLY A C 1
ATOM 740 O O . GLY A 1 93 ? 2.548 -3.396 13.507 1.00 97.69 93 GLY A O 1
ATOM 741 N N . ALA A 1 94 ? 3.818 -5.085 14.272 1.00 97.31 94 ALA A N 1
ATOM 742 C CA . ALA A 1 94 ? 4.171 -4.486 15.563 1.00 97.31 94 ALA A CA 1
ATOM 743 C C . ALA A 1 94 ? 4.741 -3.060 15.468 1.00 97.31 94 ALA A C 1
ATOM 745 O O . ALA A 1 94 ? 4.598 -2.257 16.384 1.00 97.31 94 ALA A O 1
ATOM 746 N N . ARG A 1 95 ? 5.370 -2.705 14.341 1.00 97.25 95 ARG A N 1
ATOM 747 C CA . ARG A 1 95 ? 5.933 -1.364 14.136 1.00 97.25 95 ARG A CA 1
ATOM 748 C C . ARG A 1 95 ? 4.878 -0.266 14.159 1.00 97.25 95 ARG A C 1
ATOM 750 O O . ARG A 1 95 ? 5.203 0.850 14.552 1.00 97.25 95 ARG A O 1
ATOM 757 N N . LEU A 1 96 ? 3.650 -0.573 13.753 1.00 98.06 96 LEU A N 1
ATOM 758 C CA . LEU A 1 96 ? 2.550 0.385 13.649 1.00 98.06 96 LEU A CA 1
ATOM 759 C C . LEU A 1 96 ? 1.489 0.222 14.738 1.00 98.06 96 LEU A C 1
ATOM 761 O O . LEU A 1 96 ? 0.474 0.923 14.706 1.00 98.06 96 LEU A O 1
ATOM 765 N N . GLU A 1 97 ? 1.723 -0.662 15.707 1.00 97.31 97 GLU A N 1
ATOM 766 C CA . GLU A 1 97 ? 0.812 -0.857 16.828 1.00 97.31 97 GLU A CA 1
ATOM 767 C C . GLU A 1 97 ? 0.634 0.460 17.600 1.00 97.31 97 GLU A C 1
ATOM 769 O O . GLU A 1 97 ? 1.602 1.095 18.022 1.00 97.31 97 GLU A O 1
ATOM 774 N N . GLY A 1 98 ? -0.618 0.910 17.717 1.00 96.94 98 GLY A N 1
ATOM 775 C CA . GLY A 1 98 ? -0.969 2.171 18.376 1.00 96.94 98 GLY A CA 1
ATOM 776 C C . GLY A 1 98 ? -0.561 3.449 17.629 1.00 96.94 98 GLY A C 1
ATOM 777 O O . GLY A 1 98 ? -0.672 4.529 18.203 1.00 96.94 98 GLY A O 1
ATOM 778 N N . LYS A 1 99 ? -0.095 3.363 16.373 1.00 96.81 99 LYS A N 1
ATOM 779 C CA . LYS A 1 99 ? 0.386 4.528 15.598 1.00 96.81 99 LYS A CA 1
ATOM 780 C C . LYS A 1 99 ? -0.564 5.013 14.507 1.00 96.81 99 LYS A C 1
ATOM 782 O O . LYS A 1 99 ? -0.330 6.071 13.938 1.00 96.81 99 LYS A O 1
ATOM 787 N N . CYS A 1 100 ? -1.600 4.247 14.187 1.00 96.25 100 CYS A N 1
ATOM 788 C CA . CYS A 1 100 ? -2.585 4.603 13.170 1.00 96.25 100 CYS A CA 1
ATOM 789 C C . CYS A 1 100 ? -3.980 4.125 13.584 1.00 96.25 1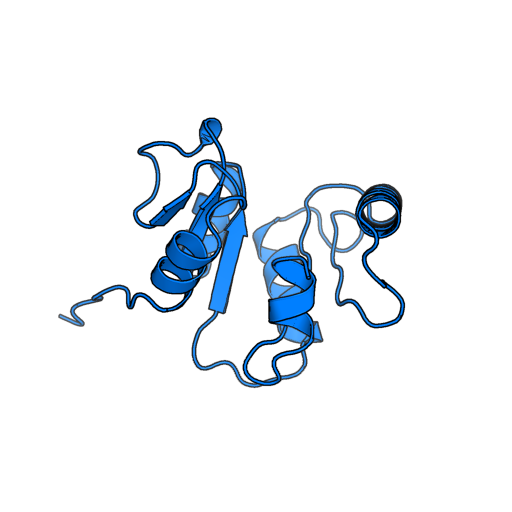00 CYS A C 1
ATOM 791 O O . CYS A 1 100 ? -4.112 3.194 14.379 1.00 96.25 100 CYS A O 1
ATOM 793 N N . GLU A 1 101 ? -5.013 4.774 13.048 1.00 95.25 101 GLU A N 1
ATOM 794 C CA . GLU A 1 101 ? -6.415 4.488 13.376 1.00 95.25 101 GLU A CA 1
ATOM 795 C C . GLU A 1 101 ? -6.808 3.046 13.019 1.00 95.25 101 GLU A C 1
ATOM 797 O O . GLU A 1 101 ? -7.387 2.317 13.828 1.00 95.25 101 GLU A O 1
ATOM 802 N N . PHE A 1 102 ? -6.442 2.605 11.814 1.00 97.44 102 PHE A N 1
ATOM 803 C CA . PHE A 1 102 ? -6.704 1.252 11.344 1.00 97.44 102 PHE A CA 1
ATOM 804 C C . PHE A 1 102 ? -5.417 0.440 11.343 1.00 97.44 102 PHE A C 1
ATOM 806 O O . PHE A 1 102 ? -4.517 0.682 10.545 1.00 97.44 102 PHE A O 1
ATOM 813 N N . TRP A 1 103 ? -5.362 -0.573 12.203 1.00 97.69 103 TRP A N 1
ATOM 814 C CA . TRP A 1 103 ? -4.202 -1.449 12.338 1.00 97.69 103 TRP A CA 1
ATOM 815 C C . TRP A 1 103 ? -4.591 -2.932 12.423 1.00 97.69 103 TRP A C 1
ATOM 817 O O . TRP A 1 103 ? -5.659 -3.295 12.940 1.00 97.69 103 TRP A O 1
ATOM 827 N N . VAL A 1 104 ? -3.729 -3.803 11.904 1.00 97.31 104 VAL A N 1
ATOM 828 C CA . VAL A 1 104 ? -3.781 -5.257 12.099 1.00 97.31 104 VAL A CA 1
ATOM 829 C C . VAL A 1 104 ? -2.393 -5.784 12.451 1.00 97.31 104 VAL A C 1
ATOM 831 O O . VAL A 1 104 ? -1.392 -5.304 11.931 1.00 97.31 104 VAL A O 1
ATOM 834 N N . GLU A 1 105 ? -2.326 -6.800 13.305 1.00 96.69 105 GLU A N 1
ATOM 835 C CA . GLU A 1 105 ? -1.058 -7.467 13.614 1.00 96.69 105 GLU A CA 1
ATOM 836 C C . GLU A 1 105 ? -0.486 -8.160 12.369 1.00 96.69 105 GLU A C 1
ATOM 838 O O . GLU A 1 105 ? 0.672 -7.963 12.009 1.00 96.69 105 GLU A O 1
ATOM 843 N N . ASP A 1 106 ? -1.330 -8.905 11.660 1.00 95.38 106 ASP A N 1
ATOM 844 C CA . ASP A 1 106 ? -1.005 -9.587 10.413 1.00 95.38 106 ASP A CA 1
ATOM 845 C C . ASP A 1 106 ? -2.272 -9.803 9.552 1.00 95.38 106 ASP A C 1
ATOM 847 O O . ASP A 1 106 ? -3.352 -9.266 9.826 1.00 95.38 106 ASP A O 1
ATOM 851 N N . PHE A 1 107 ? -2.151 -10.599 8.486 1.00 92.75 107 PHE A N 1
ATOM 852 C CA . PHE A 1 107 ? -3.252 -10.920 7.570 1.00 92.75 107 PHE A CA 1
ATOM 853 C C . PHE A 1 107 ? -4.022 -12.208 7.923 1.00 92.75 107 PHE A C 1
ATOM 855 O O . PHE A 1 107 ? -4.871 -12.638 7.136 1.00 92.75 107 PHE A O 1
ATOM 862 N N . SER A 1 108 ? -3.753 -12.840 9.072 1.00 92.38 108 SER A N 1
ATOM 863 C CA . SER A 1 108 ? -4.383 -14.108 9.474 1.00 92.38 108 SER A CA 1
ATOM 864 C C . SER A 1 108 ? -5.896 -13.959 9.679 1.00 92.38 108 SER A C 1
ATOM 866 O O . SER A 1 108 ? -6.679 -14.812 9.254 1.00 92.38 108 SER A O 1
ATOM 868 N N . ASN A 1 109 ? -6.340 -12.830 10.241 1.00 94.00 109 ASN A N 1
ATOM 869 C CA . ASN A 1 109 ? -7.754 -12.514 10.428 1.00 94.00 109 ASN A CA 1
ATOM 870 C C . ASN A 1 109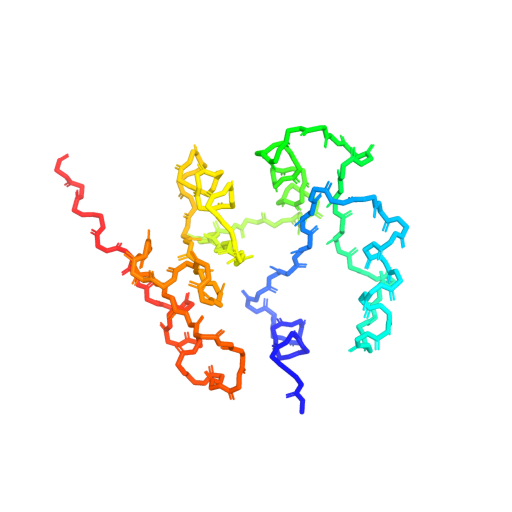 ? -8.303 -11.653 9.279 1.00 94.00 109 ASN A C 1
ATOM 872 O O . ASN A 1 109 ? -8.507 -10.441 9.405 1.00 94.00 109 ASN A O 1
ATOM 876 N N . GLN A 1 110 ? -8.606 -12.302 8.151 1.00 93.25 110 GLN A N 1
ATOM 877 C CA . GLN A 1 110 ? -9.119 -11.621 6.956 1.00 93.25 110 GLN A CA 1
ATOM 878 C C . GLN A 1 110 ? -10.422 -10.845 7.203 1.00 93.25 110 GLN A C 1
ATOM 880 O O . GLN A 1 110 ? -10.637 -9.805 6.590 1.00 93.25 110 GLN A O 1
ATOM 885 N N . ASN A 1 111 ? -11.297 -11.308 8.101 1.00 93.19 111 ASN A N 1
ATOM 886 C CA . ASN A 1 111 ? -12.551 -10.608 8.397 1.00 93.19 111 ASN A CA 1
ATOM 887 C C . ASN A 1 111 ? -12.296 -9.268 9.096 1.00 93.19 111 ASN A C 1
ATOM 889 O O . ASN A 1 111 ? -12.905 -8.260 8.738 1.00 93.19 111 ASN A O 1
ATOM 893 N N . SER A 1 112 ? -11.372 -9.246 10.061 1.00 92.94 112 SER A N 1
ATOM 894 C CA . SER A 1 112 ? -10.924 -8.009 10.710 1.00 92.94 112 SER A CA 1
ATOM 895 C C . SER A 1 112 ? -10.322 -7.044 9.689 1.00 92.94 112 SER A C 1
ATOM 897 O O . SER A 1 112 ? -10.684 -5.867 9.676 1.00 92.94 112 SER A O 1
ATOM 899 N N . PHE A 1 113 ? -9.476 -7.550 8.786 1.00 95.38 113 PHE A N 1
ATOM 900 C CA . PHE A 1 113 ? -8.889 -6.752 7.713 1.00 95.38 113 PHE A CA 1
ATOM 901 C C . PHE A 1 113 ? -9.958 -6.148 6.787 1.00 95.38 113 PHE A C 1
ATOM 903 O O . PHE A 1 113 ? -9.984 -4.936 6.590 1.00 95.38 113 PHE A O 1
ATOM 910 N N . MET A 1 114 ? -10.892 -6.957 6.273 1.00 95.00 114 MET A N 1
ATOM 911 C CA . MET A 1 114 ? -11.935 -6.479 5.354 1.00 95.00 114 MET A CA 1
ATOM 912 C C . MET A 1 114 ? -12.849 -5.435 6.006 1.00 95.00 114 MET A C 1
ATOM 914 O O . MET A 1 114 ? -13.235 -4.471 5.351 1.00 95.00 114 MET A O 1
ATOM 918 N N . ARG A 1 115 ? -13.157 -5.572 7.306 1.00 95.19 115 ARG A N 1
ATOM 919 C CA . ARG A 1 115 ? -13.909 -4.544 8.043 1.00 95.19 115 ARG A CA 1
ATOM 920 C C . ARG A 1 115 ? -13.175 -3.204 8.060 1.00 95.19 115 ARG A C 1
ATOM 922 O O . ARG A 1 115 ? -13.809 -2.180 7.840 1.00 95.19 115 ARG A O 1
ATOM 929 N N . LYS A 1 116 ? -11.859 -3.206 8.290 1.00 95.31 116 LYS A N 1
ATOM 930 C CA . LYS A 1 116 ? -11.034 -1.985 8.282 1.00 95.31 116 LYS A CA 1
ATOM 931 C C . LYS A 1 116 ? -10.852 -1.401 6.882 1.00 95.31 116 LYS A C 1
ATOM 933 O O . LYS A 1 116 ? -10.799 -0.187 6.737 1.00 95.31 116 LYS A O 1
ATOM 938 N N . LEU A 1 117 ? -10.813 -2.252 5.858 1.00 94.38 117 LEU A N 1
ATOM 939 C CA . LEU A 1 117 ? -10.796 -1.837 4.453 1.00 94.38 117 LEU A CA 1
ATOM 940 C C . LEU A 1 117 ? -12.068 -1.068 4.060 1.00 94.38 117 LEU A C 1
ATOM 942 O O . LEU A 1 117 ? -12.017 -0.153 3.240 1.00 94.38 117 LEU A O 1
ATOM 946 N N . HIS A 1 118 ? -13.215 -1.444 4.630 1.00 93.31 118 HIS A N 1
ATOM 947 C CA . HIS A 1 118 ? -14.515 -0.839 4.316 1.00 93.31 118 HIS A CA 1
ATOM 948 C C . HIS A 1 118 ? -14.941 0.259 5.288 1.00 93.31 118 HIS A C 1
ATOM 950 O O . HIS A 1 118 ? -15.857 1.012 4.961 1.00 93.31 118 HIS A O 1
ATOM 956 N N . ALA A 1 119 ? -14.275 0.389 6.436 1.00 89.94 119 ALA A N 1
ATOM 957 C CA . ALA A 1 119 ? -14.531 1.462 7.387 1.00 89.94 119 ALA A CA 1
ATOM 958 C C . ALA A 1 119 ? -14.390 2.828 6.702 1.00 89.94 119 ALA A C 1
ATOM 960 O O . ALA A 1 119 ? -13.465 3.048 5.921 1.00 89.94 119 ALA A O 1
ATOM 961 N N . SER A 1 120 ? -15.346 3.720 6.935 1.00 75.19 120 SER A N 1
ATOM 962 C CA . SER A 1 120 ? -15.202 5.122 6.555 1.00 75.19 120 SER A CA 1
ATOM 963 C C . SER A 1 120 ? -14.410 5.831 7.641 1.00 75.19 120 SER A C 1
ATOM 965 O O . SER A 1 120 ? -14.674 5.612 8.819 1.00 75.19 120 SER A O 1
ATOM 967 N N . THR A 1 121 ? -13.463 6.671 7.244 1.00 61.12 121 THR A N 1
ATOM 968 C CA . THR A 1 121 ? -13.016 7.769 8.092 1.00 61.12 121 THR A CA 1
ATOM 969 C C . THR A 1 121 ? -14.160 8.775 8.144 1.00 61.12 121 THR A C 1
ATOM 971 O O . THR A 1 121 ? -14.556 9.313 7.106 1.00 61.12 121 THR A O 1
ATOM 974 N N . ASP A 1 122 ? -14.736 8.993 9.325 1.00 45.94 122 ASP A N 1
ATOM 975 C CA . ASP A 1 122 ? -15.604 10.146 9.554 1.00 45.94 122 ASP A CA 1
ATOM 976 C C . ASP A 1 122 ? -14.710 11.389 9.497 1.00 45.94 122 ASP A C 1
ATOM 978 O O . ASP A 1 122 ? -14.119 11.814 10.486 1.00 45.94 122 ASP A O 1
ATOM 982 N N . VAL A 1 123 ? -14.535 11.938 8.295 1.00 45.84 123 VAL A N 1
ATOM 983 C CA . VAL A 1 123 ? -14.071 13.312 8.146 1.00 45.84 123 VAL A CA 1
ATOM 984 C C . VAL A 1 123 ? -15.330 14.156 8.184 1.00 45.84 123 VAL A C 1
ATOM 986 O O . VAL A 1 123 ? -15.990 14.341 7.160 1.00 45.84 123 VAL A O 1
ATOM 989 N N . ASP A 1 124 ? -15.683 14.625 9.380 1.00 34.16 124 ASP A N 1
ATOM 990 C CA . ASP A 1 124 ? -16.578 15.765 9.519 1.00 34.16 124 ASP A CA 1
ATOM 991 C C . ASP A 1 124 ? -15.979 16.906 8.686 1.00 34.16 124 ASP A C 1
ATOM 993 O O . ASP A 1 124 ? -14.960 17.505 9.036 1.00 34.16 124 ASP A O 1
ATOM 997 N N . LEU A 1 125 ? -16.580 17.158 7.524 1.00 33.53 125 LEU A N 1
ATOM 998 C CA . LEU A 1 125 ? -16.372 18.391 6.783 1.00 33.53 125 LEU A CA 1
ATOM 999 C C . LEU A 1 125 ? -17.031 19.498 7.609 1.00 33.53 125 LEU A C 1
ATOM 1001 O O . LEU A 1 125 ? -18.245 19.690 7.527 1.00 33.53 125 LEU A O 1
ATOM 1005 N N . VAL A 1 126 ? -16.230 20.159 8.445 1.00 36.31 126 VAL A N 1
ATOM 1006 C CA . VAL A 1 126 ? -16.574 21.448 9.062 1.00 36.31 126 VAL A CA 1
ATOM 1007 C C . VAL A 1 126 ? -16.440 22.553 8.022 1.00 36.31 126 VAL A C 1
ATOM 1009 O O . VAL A 1 126 ? -15.419 22.552 7.295 1.00 36.31 126 VAL A O 1
#

pLDDT: mean 91.75, std 12.32, range [33.53, 98.62]

Secondary structure (DSSP, 8-state):
--HHHHHHHSTT---EEE-SS-HHHHHHHHHHTT---TT-EEE-TTT-SSHHHHHHHHHHHT-S--S--EEEESSHHHHHHHHHHT-EEEEESGGGTTTSSEEES-SS-HHHHHHHHHPPP-----

Sequence (126 aa):
MGLIDKLLSDPRYKVGFATGGWRHTAEMKLQQAGLDLENAVLFSSDDSDKRVEIMKKCLFALRSRFNRIVYIGDAEWDLQAAETLGWHFIGVGARLEGKCEFWVEDFSNQNSFMRKLHASTDVDLV

Foldseek 3Di:
DALVVVQVPDPLHDDAAFEADDPVVVVVVCVVVVHDPPPHHYFYVVNPNQRLVSVVVSVVVSVDDDPAAEDEEAEPSSVVSCVVVVHHYEYEDPRCVVPDPHYDNHCPPVVSVVCSVPDDDPPPPD